Protein AF-A0A9C7GCF7-F1 (afdb_monomer_lite)

Foldseek 3Di:
DDWDWDDKDWDDDPPPPDAATWIWTKIWDDDDPVDPQDDPQGKIKIFTKGDHPPDIAGPDMWIARPPPRDTDPDDDDPVVRVVVRVVVVVVVVVD

Organism: NCBI:txid2880968

Structure (mmCIF, N/CA/C/O backbone):
data_AF-A0A9C7GCF7-F1
#
_entry.id   AF-A0A9C7GCF7-F1
#
loop_
_atom_site.group_PDB
_atom_site.id
_atom_site.type_symbol
_atom_site.label_atom_id
_atom_site.label_alt_id
_atom_site.label_comp_id
_atom_site.label_asym_id
_atom_site.label_entity_id
_atom_site.label_seq_id
_atom_site.pdbx_PDB_ins_code
_atom_site.Cartn_x
_atom_site.Cartn_y
_atom_site.Cartn_z
_atom_site.occupancy
_atom_site.B_iso_or_equiv
_atom_site.auth_seq_id
_atom_site.auth_comp_id
_atom_site.auth_asym_id
_atom_site.auth_atom_id
_atom_site.pdbx_PDB_model_num
ATOM 1 N N . MET A 1 1 ? 0.097 5.262 11.999 1.00 88.69 1 MET A N 1
ATOM 2 C CA . MET A 1 1 ? -0.401 4.064 11.283 1.00 88.69 1 MET A CA 1
ATOM 3 C C . MET A 1 1 ? 0.657 2.955 11.196 1.00 88.69 1 MET A C 1
ATOM 5 O O . MET A 1 1 ? 1.832 3.256 11.012 1.00 88.69 1 MET A O 1
ATOM 9 N N . ASN A 1 2 ? 0.248 1.682 11.276 1.00 92.62 2 ASN A N 1
ATOM 10 C CA . ASN A 1 2 ? 1.056 0.499 10.941 1.00 92.62 2 ASN A CA 1
ATOM 11 C C . ASN A 1 2 ? 0.418 -0.299 9.789 1.00 92.62 2 ASN A C 1
ATOM 13 O O . ASN A 1 2 ? -0.804 -0.443 9.724 1.00 92.62 2 ASN A O 1
ATOM 17 N N . LEU A 1 3 ? 1.255 -0.863 8.911 1.00 95.56 3 LEU A N 1
ATOM 18 C CA . LEU A 1 3 ? 0.842 -1.655 7.747 1.00 95.56 3 LEU A CA 1
ATOM 19 C C . LEU A 1 3 ? 1.296 -3.108 7.899 1.00 95.56 3 LEU A C 1
ATOM 21 O O . LEU A 1 3 ? 2.482 -3.380 8.086 1.00 95.56 3 LEU A O 1
ATOM 25 N N . THR 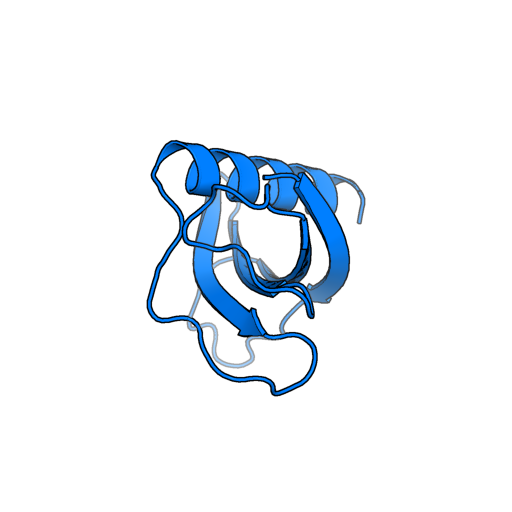A 1 4 ? 0.364 -4.050 7.770 1.00 96.50 4 THR A N 1
ATOM 26 C CA . THR A 1 4 ? 0.669 -5.489 7.732 1.00 96.50 4 THR A CA 1
ATOM 27 C C . THR A 1 4 ? 0.284 -6.058 6.378 1.00 96.50 4 THR A C 1
ATOM 29 O O . THR A 1 4 ? -0.870 -5.924 5.968 1.00 96.50 4 THR A O 1
ATOM 32 N N . LEU A 1 5 ? 1.224 -6.706 5.685 1.00 97.31 5 LEU A N 1
ATOM 33 C CA . LEU A 1 5 ? 0.945 -7.332 4.395 1.00 97.31 5 LEU A CA 1
ATOM 34 C C . LEU A 1 5 ? -0.149 -8.399 4.537 1.00 97.31 5 LEU A C 1
ATOM 36 O O . LEU A 1 5 ? -0.053 -9.296 5.375 1.00 97.31 5 LEU A O 1
ATOM 40 N N . HIS A 1 6 ? -1.170 -8.307 3.689 1.00 96.62 6 HIS A N 1
ATOM 41 C CA . HIS A 1 6 ? -2.221 -9.309 3.556 1.00 96.62 6 HIS A CA 1
ATOM 42 C C . HIS A 1 6 ? -1.972 -10.215 2.344 1.00 96.62 6 HIS A C 1
ATOM 44 O O . HIS A 1 6 ? -1.945 -11.438 2.482 1.00 96.62 6 HIS A O 1
ATOM 50 N N . SER A 1 7 ? -1.766 -9.628 1.161 1.00 97.25 7 SER A N 1
ATOM 51 C CA . SER A 1 7 ? -1.513 -10.379 -0.074 1.00 97.25 7 SER A CA 1
ATOM 52 C C . SER A 1 7 ? -0.862 -9.517 -1.154 1.00 97.25 7 SER A C 1
ATOM 5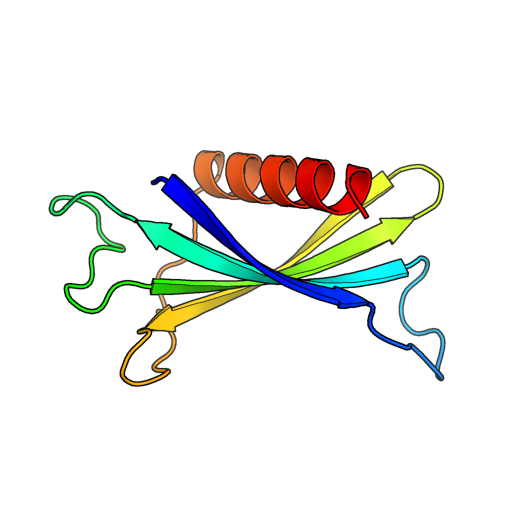4 O O . SER A 1 7 ? -1.031 -8.299 -1.164 1.00 97.25 7 SER A O 1
ATOM 56 N N . ILE A 1 8 ? -0.164 -10.168 -2.087 1.00 98.19 8 ILE A N 1
ATOM 57 C CA . ILE A 1 8 ? 0.379 -9.556 -3.305 1.00 98.19 8 ILE A CA 1
ATOM 58 C C . ILE A 1 8 ? -0.008 -10.426 -4.497 1.00 98.19 8 ILE A C 1
ATOM 60 O O . ILE A 1 8 ? 0.159 -11.645 -4.449 1.00 98.19 8 ILE A O 1
ATOM 64 N N . GLU A 1 9 ? -0.490 -9.800 -5.563 1.00 97.31 9 GLU A N 1
ATOM 65 C CA . GLU A 1 9 ? -0.798 -10.451 -6.834 1.00 97.31 9 GLU A CA 1
ATOM 66 C C . GLU A 1 9 ? -0.194 -9.652 -7.993 1.00 97.31 9 GLU A C 1
ATOM 68 O O . GLU A 1 9 ? -0.419 -8.449 -8.104 1.00 97.31 9 GLU A O 1
ATOM 73 N N . GLN A 1 10 ? 0.572 -10.306 -8.872 1.00 96.06 10 GLN A N 1
ATOM 74 C CA . GLN A 1 10 ? 1.040 -9.681 -10.111 1.00 96.06 10 GLN A CA 1
ATOM 75 C C . GLN A 1 10 ? -0.097 -9.669 -11.140 1.00 96.06 10 GLN A C 1
ATOM 77 O O . GLN A 1 10 ? -0.710 -10.700 -11.412 1.00 96.06 10 GLN A O 1
ATOM 82 N N . LEU A 1 11 ? -0.361 -8.510 -11.741 1.00 94.50 11 LEU A N 1
ATOM 83 C CA . LEU A 1 11 ? -1.436 -8.327 -12.711 1.00 94.50 11 LEU A CA 1
ATOM 84 C C . LEU A 1 11 ? -0.936 -8.474 -14.153 1.00 94.50 11 LEU A C 1
ATOM 86 O O . LEU A 1 11 ? -0.073 -7.717 -14.619 1.00 94.50 11 LEU A O 1
ATOM 90 N N . GLU A 1 12 ? -1.569 -9.379 -14.900 1.00 91.06 12 GLU A N 1
ATOM 91 C CA . GLU A 1 12 ? -1.396 -9.473 -16.350 1.00 91.06 12 GLU A CA 1
ATOM 92 C C . GLU A 1 12 ? -1.977 -8.236 -17.057 1.00 91.06 12 GLU A C 1
ATOM 94 O O . GLU A 1 12 ? -3.095 -7.804 -16.778 1.00 91.06 12 GLU A O 1
ATOM 99 N N . ASP A 1 13 ? -1.236 -7.679 -18.018 1.00 87.31 13 ASP A N 1
ATOM 100 C CA . ASP A 1 13 ? -1.734 -6.632 -18.921 1.00 87.31 13 ASP A CA 1
ATOM 101 C C . ASP A 1 13 ? -1.638 -7.098 -20.363 1.00 87.31 13 ASP A C 1
ATOM 103 O O . ASP A 1 13 ? -0.649 -6.830 -21.052 1.00 87.31 13 ASP A O 1
ATOM 107 N N . PRO A 1 14 ? -2.670 -7.811 -20.838 1.00 88.50 14 PRO A N 1
ATOM 108 C CA . PRO A 1 14 ? -2.694 -8.313 -22.203 1.00 88.50 14 PRO A CA 1
ATOM 109 C C . PRO A 1 14 ? -2.733 -7.189 -23.251 1.00 88.50 14 PRO A C 1
ATOM 111 O O . PRO A 1 14 ? -2.502 -7.456 -24.430 1.00 88.50 14 PRO A O 1
ATOM 114 N N . PHE A 1 15 ? -3.038 -5.950 -22.852 1.00 88.25 15 PHE A N 1
ATOM 115 C CA . PHE A 1 15 ? -3.188 -4.811 -23.758 1.00 88.25 15 PHE A CA 1
ATOM 116 C C . PHE A 1 15 ? -1.970 -3.879 -23.769 1.00 88.25 15 PHE A C 1
ATOM 118 O O . PHE A 1 15 ? -1.846 -3.075 -24.693 1.00 88.25 15 PHE A O 1
ATOM 125 N N . GLY A 1 16 ? -1.076 -3.982 -22.782 1.00 83.38 16 GLY A N 1
ATOM 126 C CA . GLY A 1 16 ? 0.106 -3.131 -22.641 1.00 83.38 16 GLY A CA 1
ATOM 127 C C . GLY A 1 16 ? -0.237 -1.662 -22.382 1.00 83.38 16 GLY A C 1
ATOM 128 O O . GLY A 1 16 ? 0.401 -0.776 -22.949 1.00 83.38 16 GLY A O 1
ATOM 129 N N . ILE A 1 17 ? -1.271 -1.394 -21.578 1.00 84.44 17 ILE A N 1
ATOM 130 C CA . ILE A 1 17 ? -1.723 -0.032 -21.247 1.00 84.44 17 ILE A CA 1
ATOM 131 C C . ILE A 1 17 ? -0.689 0.691 -20.378 1.00 84.44 17 ILE A C 1
ATOM 133 O O . ILE A 1 17 ? -0.459 1.888 -20.563 1.00 84.44 17 ILE A O 1
ATOM 137 N N . LEU A 1 18 ? -0.073 -0.023 -19.434 1.00 80.56 18 LEU A N 1
ATOM 138 C CA . LEU A 1 18 ? 0.970 0.512 -18.558 1.00 80.56 18 LEU A CA 1
ATOM 139 C C . LEU A 1 18 ? 2.301 -0.191 -18.831 1.00 80.56 18 LEU A C 1
ATOM 141 O O . LEU A 1 18 ? 2.350 -1.409 -19.004 1.00 80.56 18 LEU A O 1
ATOM 145 N N . ALA A 1 19 ? 3.384 0.588 -18.858 1.00 87.06 19 ALA A N 1
ATOM 146 C CA . ALA A 1 19 ? 4.732 0.040 -18.902 1.00 87.06 19 ALA A CA 1
ATOM 147 C C . ALA A 1 19 ? 5.083 -0.616 -17.558 1.00 87.06 19 ALA A C 1
ATOM 149 O O . ALA A 1 19 ? 4.631 -0.164 -16.506 1.00 87.06 19 ALA A O 1
ATOM 150 N N . GLY A 1 20 ? 5.916 -1.655 -17.617 1.00 92.12 20 GLY A N 1
ATOM 151 C CA . GLY A 1 20 ? 6.404 -2.353 -16.433 1.00 92.12 20 GLY A CA 1
ATOM 152 C C . GLY A 1 20 ? 5.452 -3.408 -15.865 1.00 92.12 20 GLY A C 1
ATOM 153 O O . GLY A 1 20 ? 4.395 -3.715 -16.431 1.00 92.12 20 GLY A O 1
ATOM 154 N N . ASP A 1 21 ? 5.875 -3.967 -14.736 1.00 94.62 21 ASP A N 1
ATOM 155 C CA . ASP A 1 21 ? 5.116 -4.935 -13.956 1.00 94.62 21 ASP A CA 1
ATOM 156 C C . ASP A 1 21 ? 4.138 -4.220 -13.029 1.00 94.62 21 ASP A C 1
ATOM 158 O O . ASP A 1 21 ? 4.428 -3.158 -12.471 1.00 94.62 21 ASP A O 1
ATOM 162 N N . ARG A 1 22 ? 2.959 -4.814 -12.860 1.00 95.38 22 ARG A N 1
ATOM 163 C CA . ARG A 1 22 ? 1.905 -4.298 -11.987 1.00 95.38 22 ARG A CA 1
ATOM 164 C C . ARG A 1 22 ? 1.625 -5.299 -10.895 1.00 95.38 22 ARG A C 1
ATOM 166 O O . ARG A 1 22 ? 1.506 -6.489 -11.172 1.00 95.38 22 ARG A O 1
ATOM 173 N N . TYR A 1 23 ? 1.422 -4.781 -9.699 1.00 97.25 23 TYR A N 1
ATOM 174 C CA . TYR A 1 23 ? 1.068 -5.565 -8.538 1.00 97.25 23 TYR A CA 1
ATOM 175 C C . TYR A 1 23 ? -0.151 -4.952 -7.867 1.00 97.25 23 TYR A C 1
ATOM 177 O O . TYR A 1 23 ? -0.228 -3.737 -7.681 1.00 97.25 23 TYR A O 1
ATOM 185 N N . GLU A 1 24 ? -1.102 -5.801 -7.513 1.00 97.94 24 GLU A N 1
ATOM 186 C CA . GLU A 1 24 ? -2.158 -5.478 -6.574 1.00 97.94 24 GLU A CA 1
ATOM 187 C C . GLU A 1 24 ? -1.726 -5.968 -5.193 1.00 97.94 24 GLU A C 1
ATOM 189 O O . GLU A 1 24 ? -1.524 -7.165 -4.977 1.00 97.94 24 GLU A O 1
ATOM 194 N N . ILE A 1 25 ? -1.533 -5.030 -4.270 1.00 98.31 25 ILE A N 1
ATOM 195 C CA . ILE A 1 25 ? -1.052 -5.304 -2.918 1.00 98.31 25 ILE A CA 1
ATOM 196 C C . ILE A 1 25 ? -2.144 -4.926 -1.928 1.00 98.31 25 ILE A C 1
ATOM 198 O O . ILE A 1 25 ? -2.695 -3.828 -1.990 1.00 98.31 25 ILE A O 1
ATOM 202 N N . PHE A 1 26 ? -2.437 -5.825 -0.997 1.00 97.75 26 PHE A N 1
ATOM 203 C CA . PHE A 1 26 ? -3.362 -5.573 0.097 1.00 97.75 26 PHE A CA 1
ATOM 204 C C . PHE A 1 26 ? -2.605 -5.479 1.416 1.00 97.75 26 PHE A C 1
ATOM 206 O O . PHE A 1 26 ? -1.819 -6.368 1.753 1.00 97.75 26 PHE A O 1
ATOM 213 N N . PHE A 1 27 ? -2.905 -4.443 2.192 1.00 97.69 27 PHE A N 1
ATOM 214 C CA . PHE A 1 27 ? -2.424 -4.268 3.557 1.00 97.69 27 PHE A CA 1
ATOM 215 C C . PHE A 1 27 ? -3.591 -4.180 4.530 1.00 97.69 27 PHE A C 1
ATOM 217 O O . PHE A 1 27 ? -4.614 -3.559 4.249 1.00 97.69 27 PHE A O 1
ATOM 224 N N . HIS A 1 28 ? -3.420 -4.764 5.709 1.00 96.19 28 HIS A N 1
ATOM 225 C CA . HIS A 1 28 ? -4.211 -4.412 6.876 1.00 96.19 28 HIS A CA 1
ATOM 226 C C . HIS A 1 28 ? -3.628 -3.162 7.527 1.00 96.19 28 HIS A C 1
ATOM 228 O O . HIS A 1 28 ? -2.421 -3.105 7.772 1.00 96.19 28 HIS A O 1
ATOM 234 N N . LEU A 1 29 ? -4.500 -2.203 7.824 1.00 94.56 29 LEU A N 1
ATOM 235 C CA . LEU A 1 29 ? -4.152 -0.960 8.501 1.00 94.56 29 LEU A CA 1
ATOM 236 C C . LEU A 1 29 ? -4.516 -1.071 9.977 1.00 94.56 29 LEU A C 1
ATOM 238 O O . LEU A 1 29 ? -5.634 -1.464 10.325 1.00 94.56 29 LEU A O 1
ATOM 242 N N . GLU A 1 30 ? -3.554 -0.722 10.819 1.00 91.56 30 GLU A N 1
ATOM 243 C CA . GLU A 1 30 ? -3.747 -0.484 12.242 1.00 91.56 30 GLU A CA 1
ATOM 244 C C . GLU A 1 30 ? -3.484 1.002 12.499 1.00 91.56 30 GLU A C 1
ATOM 246 O O . GLU A 1 30 ? -2.398 1.526 12.228 1.00 91.56 30 GLU A O 1
ATOM 251 N N . VAL A 1 31 ? -4.527 1.687 12.947 1.00 91.88 31 VAL A N 1
ATOM 252 C CA . VAL A 1 31 ? -4.597 3.138 13.134 1.00 91.88 31 VAL A CA 1
ATOM 253 C C . VAL A 1 31 ? -4.971 3.415 14.582 1.00 91.88 31 VAL A C 1
ATOM 255 O O . VAL A 1 31 ? -5.715 2.641 15.186 1.00 91.88 31 VAL A O 1
ATOM 258 N N . ASP A 1 32 ? -4.405 4.477 15.144 1.00 92.44 32 ASP A N 1
ATOM 259 C CA . ASP A 1 32 ? -4.637 4.857 16.536 1.00 92.44 32 ASP A CA 1
ATOM 260 C C . ASP A 1 32 ? -6.078 5.363 16.717 1.00 92.44 32 ASP A C 1
ATOM 262 O O . ASP A 1 32 ? -6.632 5.967 15.808 1.00 92.44 32 ASP A O 1
ATOM 266 N N . GLU A 1 33 ? -6.694 5.157 17.889 1.00 92.62 33 GLU A N 1
ATOM 267 C CA . GLU A 1 33 ? -8.108 5.525 18.135 1.00 92.62 33 GLU A CA 1
ATOM 268 C C . GLU A 1 33 ? -8.415 7.024 17.959 1.00 92.62 33 GLU A C 1
ATOM 270 O O . GLU A 1 33 ? -9.568 7.413 17.781 1.00 92.62 33 GLU A O 1
ATOM 275 N N . GLU A 1 34 ? -7.388 7.869 18.050 1.00 92.88 34 GLU A N 1
ATOM 276 C CA . GLU A 1 34 ? -7.492 9.323 17.896 1.00 92.88 34 GLU A CA 1
ATOM 277 C C . GLU A 1 34 ? -7.380 9.781 16.428 1.00 92.88 34 GLU A C 1
ATOM 279 O O . GLU A 1 34 ? -7.559 10.968 16.151 1.00 92.88 34 GLU A O 1
ATOM 284 N N . ASP A 1 35 ? -7.085 8.861 15.506 1.00 91.25 35 ASP A N 1
ATOM 285 C CA . ASP A 1 35 ? -6.888 9.126 14.082 1.00 91.25 35 ASP A CA 1
ATOM 286 C C . ASP A 1 35 ? -8.221 9.198 13.317 1.00 91.25 35 ASP A C 1
ATOM 288 O O . ASP A 1 35 ? -9.194 8.513 13.642 1.00 91.25 35 ASP A O 1
ATOM 292 N N . GLU A 1 36 ? -8.277 10.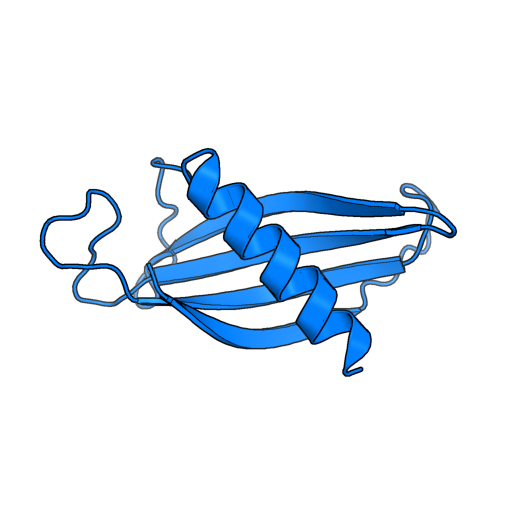010 12.262 1.00 88.19 36 GLU A N 1
ATOM 293 C CA . GLU A 1 36 ? -9.470 10.149 11.422 1.00 88.19 36 GLU A CA 1
ATOM 294 C C . GLU A 1 36 ? -9.779 8.901 10.585 1.00 88.19 36 GLU A C 1
ATOM 296 O O . GLU A 1 36 ? -10.938 8.663 10.234 1.00 88.19 36 GLU A O 1
ATOM 301 N N . LEU A 1 37 ? -8.771 8.070 10.316 1.00 91.25 37 LEU A N 1
ATOM 302 C CA . LEU A 1 37 ? -8.937 6.775 9.667 1.00 91.25 37 LEU A CA 1
ATOM 303 C C . LEU A 1 37 ? -9.349 5.670 10.651 1.00 91.25 37 LEU A C 1
ATOM 305 O O . LEU A 1 37 ? -9.592 4.539 10.223 1.00 91.25 37 LEU A O 1
ATOM 309 N N . TYR A 1 38 ? -9.478 5.938 11.953 1.00 92.12 38 TYR A N 1
ATOM 310 C CA . TYR A 1 38 ? -9.815 4.897 12.921 1.00 92.12 38 TYR A CA 1
ATOM 311 C C . TYR A 1 38 ? -11.205 4.283 12.701 1.00 92.12 38 TYR A C 1
ATOM 313 O O . TYR A 1 38 ? -12.230 4.962 12.737 1.00 92.12 38 TYR A O 1
ATOM 321 N N . HIS A 1 39 ? -11.237 2.957 12.544 1.00 90.44 39 HIS A N 1
ATOM 322 C CA . HIS A 1 39 ? -12.459 2.157 12.476 1.00 90.44 39 HIS A CA 1
ATOM 323 C C . HIS A 1 39 ? -12.288 0.896 13.330 1.00 90.44 39 HIS A C 1
ATOM 325 O O . HIS A 1 39 ? -11.300 0.179 13.181 1.00 90.44 39 HIS A O 1
ATOM 331 N N . GLU A 1 40 ? -13.269 0.585 14.186 1.00 87.31 40 GLU A N 1
ATOM 332 C CA . GLU A 1 40 ? -13.206 -0.545 15.136 1.00 87.31 40 GLU A CA 1
ATOM 333 C C . GLU A 1 40 ? -13.027 -1.907 14.433 1.00 87.31 40 GLU A C 1
ATOM 335 O O . GLU A 1 40 ? -12.300 -2.773 14.918 1.00 87.31 40 GLU A O 1
ATOM 340 N N . GLY A 1 41 ? -13.631 -2.082 13.250 1.00 87.06 41 GLY A N 1
ATOM 341 C CA . GLY A 1 41 ? -13.462 -3.278 12.408 1.00 87.06 41 GLY A CA 1
ATOM 342 C C . GLY A 1 41 ? -12.115 -3.348 11.673 1.00 87.06 41 GLY A C 1
ATOM 343 O O 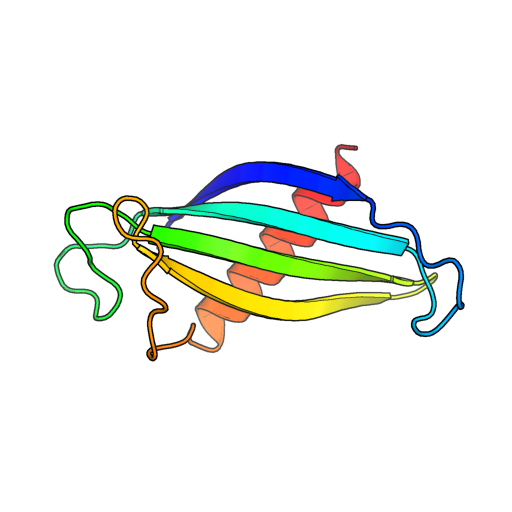. GLY A 1 41 ? -11.787 -4.350 11.037 1.00 87.06 41 GLY A O 1
ATOM 344 N N . GLY A 1 42 ? -11.305 -2.292 11.764 1.00 90.12 42 GLY A N 1
ATOM 345 C CA . GLY A 1 42 ? -10.060 -2.123 11.031 1.00 90.12 42 GLY A CA 1
ATOM 346 C C . GLY A 1 42 ? -10.262 -1.835 9.543 1.00 90.12 42 GLY A C 1
ATOM 347 O O . GLY A 1 42 ? -11.347 -1.976 8.971 1.00 90.12 42 GLY A O 1
ATOM 348 N N . LEU A 1 43 ? -9.160 -1.464 8.897 1.00 94.75 43 LEU A N 1
ATOM 349 C CA . LEU A 1 43 ? -9.145 -1.058 7.496 1.00 94.75 43 LEU A CA 1
ATOM 350 C C . LEU A 1 43 ? -8.281 -1.984 6.633 1.00 94.75 43 LEU A C 1
ATOM 352 O O . LEU A 1 43 ? -7.323 -2.617 7.097 1.00 94.75 43 LEU A O 1
ATOM 356 N N . LEU A 1 44 ? -8.638 -2.066 5.358 1.00 95.88 44 LEU A N 1
ATOM 357 C CA . LEU A 1 44 ? -7.843 -2.651 4.289 1.00 95.88 44 LEU A CA 1
ATOM 358 C C . LEU A 1 44 ? -7.442 -1.550 3.312 1.00 95.88 44 LEU A C 1
ATOM 360 O O . LEU A 1 44 ? -8.264 -0.730 2.911 1.00 95.88 44 LEU A O 1
ATOM 364 N N . LEU A 1 45 ? -6.181 -1.577 2.903 1.00 97.31 45 LEU A N 1
ATOM 365 C CA . LEU A 1 45 ? -5.638 -0.739 1.846 1.00 97.31 45 LEU A CA 1
ATOM 366 C C . LEU A 1 45 ? -5.307 -1.629 0.657 1.00 97.31 45 LEU A C 1
ATOM 368 O O . LEU A 1 45 ? -4.511 -2.558 0.778 1.00 97.31 45 LEU A O 1
ATOM 372 N N . LYS A 1 46 ? -5.901 -1.321 -0.490 1.00 97.44 46 LYS A N 1
ATOM 373 C CA . LYS A 1 46 ? -5.552 -1.906 -1.784 1.00 97.44 46 LYS A CA 1
ATOM 374 C C . LYS A 1 46 ? -4.684 -0.916 -2.539 1.00 97.44 46 LYS A C 1
ATOM 376 O O . LYS A 1 46 ? -5.119 0.204 -2.785 1.00 97.44 46 LYS A O 1
ATOM 381 N N . VAL A 1 47 ? -3.500 -1.345 -2.949 1.00 98.38 47 VAL A N 1
ATOM 382 C CA . VAL A 1 47 ? -2.523 -0.537 -3.679 1.00 98.38 47 VAL A CA 1
ATOM 383 C C . VAL A 1 47 ? -2.284 -1.158 -5.047 1.00 98.38 47 VAL A C 1
ATOM 385 O O . VAL A 1 47 ? -1.939 -2.332 -5.151 1.00 98.38 47 VAL A O 1
ATOM 388 N N . LEU A 1 48 ? -2.441 -0.360 -6.101 1.00 97.50 48 LEU A N 1
ATOM 389 C CA . LEU A 1 48 ? -1.924 -0.675 -7.426 1.00 97.50 48 LEU A CA 1
ATOM 390 C C . LEU A 1 48 ? -0.507 -0.113 -7.527 1.00 97.50 48 LEU A C 1
ATOM 392 O O . LEU A 1 48 ? -0.314 1.099 -7.666 1.00 97.50 48 LEU A O 1
ATOM 396 N N . TYR A 1 49 ? 0.478 -0.997 -7.462 1.00 97.75 49 TYR A N 1
ATOM 397 C CA . TYR A 1 49 ? 1.891 -0.656 -7.519 1.00 97.75 49 TYR A CA 1
ATOM 398 C C . TYR A 1 49 ? 2.474 -1.004 -8.887 1.00 97.75 49 TYR A C 1
ATOM 400 O O . TYR A 1 49 ? 2.162 -2.051 -9.455 1.00 97.75 49 TYR A O 1
ATOM 408 N N . VAL A 1 50 ? 3.302 -0.118 -9.437 1.00 96.25 50 VAL A N 1
ATOM 409 C CA . VAL A 1 50 ? 3.899 -0.284 -10.768 1.00 96.25 50 VAL A CA 1
ATOM 410 C C . VAL A 1 50 ? 5.410 -0.199 -10.663 1.00 96.25 50 VAL A C 1
ATOM 412 O O . VAL A 1 50 ? 5.929 0.759 -10.085 1.00 96.25 50 VAL A O 1
ATOM 415 N N . VAL A 1 51 ? 6.097 -1.172 -11.258 1.00 95.81 51 VAL A N 1
ATOM 416 C CA . VAL A 1 51 ? 7.558 -1.270 -11.310 1.00 95.81 51 VAL A CA 1
ATOM 417 C C . VAL A 1 51 ? 8.016 -1.224 -12.762 1.00 95.81 51 VAL A C 1
ATOM 419 O O . VAL A 1 51 ? 7.684 -2.086 -13.570 1.00 95.81 51 VAL A O 1
ATOM 422 N N . GLU A 1 52 ? 8.796 -0.205 -13.088 1.00 94.00 52 GLU A N 1
ATOM 423 C CA . GLU A 1 52 ? 9.442 0.010 -14.381 1.00 94.00 52 GLU A CA 1
ATOM 424 C C . GLU A 1 52 ? 10.967 -0.117 -14.217 1.00 94.00 52 GLU A C 1
ATOM 426 O O . GLU A 1 52 ? 11.479 -0.145 -13.101 1.00 94.00 52 GLU A O 1
ATOM 431 N N . GLU A 1 53 ? 11.725 -0.155 -15.319 1.00 89.38 53 GLU A N 1
ATOM 432 C CA . GLU A 1 53 ? 13.180 -0.416 -15.287 1.00 89.38 53 GLU A CA 1
ATOM 433 C C . GLU A 1 53 ? 13.984 0.484 -14.332 1.00 89.38 53 GLU A C 1
ATOM 435 O O . GLU A 1 53 ? 15.005 0.054 -13.805 1.00 89.38 53 GLU A O 1
ATOM 440 N N . ASN A 1 54 ? 13.563 1.737 -14.138 1.00 89.88 54 ASN A N 1
ATOM 441 C CA . ASN A 1 54 ? 14.321 2.732 -13.371 1.00 89.88 54 ASN A CA 1
ATOM 442 C C . ASN A 1 54 ? 13.515 3.376 -12.238 1.00 89.88 54 ASN A C 1
ATOM 444 O O . ASN A 1 54 ? 14.011 4.297 -11.588 1.00 89.88 54 ASN A O 1
ATOM 448 N N . ALA A 1 55 ? 12.258 2.975 -12.052 1.00 93.75 55 ALA A N 1
ATOM 449 C CA . ALA A 1 55 ? 11.364 3.626 -11.109 1.00 93.75 55 ALA A CA 1
ATOM 450 C C . ALA A 1 55 ? 10.225 2.704 -10.691 1.00 93.75 55 ALA A C 1
ATOM 452 O O . ALA A 1 55 ? 9.762 1.864 -11.457 1.00 93.75 55 ALA A O 1
ATOM 453 N N . SER A 1 56 ? 9.713 2.947 -9.495 1.00 95.06 56 SER A N 1
ATOM 454 C CA . SER A 1 56 ? 8.507 2.323 -8.982 1.00 95.06 56 SER A CA 1
ATOM 455 C C . SER A 1 56 ? 7.594 3.379 -8.365 1.00 95.06 56 SER A C 1
ATOM 457 O O . SER A 1 56 ? 8.048 4.437 -7.909 1.00 95.06 56 SER A O 1
ATOM 459 N N . ARG A 1 57 ? 6.283 3.138 -8.394 1.00 96.06 57 ARG A N 1
ATOM 460 C CA . ARG A 1 57 ? 5.293 4.082 -7.859 1.00 96.06 57 ARG A CA 1
ATOM 461 C C . ARG A 1 57 ? 4.015 3.389 -7.416 1.00 96.06 57 ARG A C 1
ATOM 463 O O . ARG A 1 57 ? 3.615 2.374 -7.984 1.00 96.06 57 ARG A O 1
ATOM 470 N N . VAL A 1 58 ? 3.312 4.041 -6.498 1.00 97.12 58 VAL A N 1
ATOM 471 C CA . VAL A 1 58 ? 1.886 3.806 -6.265 1.00 97.12 58 VAL A CA 1
ATOM 472 C C . VAL A 1 58 ? 1.110 4.514 -7.378 1.00 97.12 58 VAL A C 1
ATOM 474 O O . VAL A 1 58 ? 1.174 5.733 -7.501 1.00 97.12 58 VAL A O 1
ATOM 477 N N . ALA A 1 59 ? 0.429 3.762 -8.244 1.00 95.44 59 ALA A N 1
ATOM 478 C CA . ALA A 1 59 ? -0.391 4.333 -9.316 1.00 95.44 59 ALA A CA 1
ATOM 479 C C . ALA A 1 59 ? -1.800 4.701 -8.836 1.00 95.44 59 ALA A C 1
ATOM 481 O O . ALA A 1 59 ? -2.397 5.648 -9.344 1.00 95.44 59 ALA A O 1
ATOM 482 N N . GLN A 1 60 ? -2.333 3.937 -7.883 1.00 95.69 60 GLN A N 1
ATOM 483 C CA . GLN A 1 60 ? -3.613 4.185 -7.229 1.00 95.69 60 GLN A CA 1
ATOM 484 C C . GLN A 1 60 ? -3.650 3.435 -5.898 1.00 95.69 60 GLN A C 1
ATOM 486 O O . GLN A 1 60 ? -3.053 2.365 -5.781 1.00 95.69 60 GLN A O 1
ATOM 491 N N . TYR A 1 61 ? -4.407 3.946 -4.933 1.00 97.50 61 TYR A N 1
ATOM 492 C CA . TYR A 1 61 ? -4.811 3.182 -3.762 1.00 97.50 61 TYR A CA 1
ATOM 493 C C . TYR A 1 61 ? -6.288 3.404 -3.428 1.00 97.50 61 TYR A C 1
ATOM 495 O O . TYR A 1 61 ? -6.895 4.368 -3.893 1.00 97.50 61 TYR A O 1
ATOM 503 N N . HIS A 1 62 ? -6.854 2.492 -2.637 1.00 96.69 62 HIS A N 1
ATOM 504 C CA . HIS A 1 62 ? -8.198 2.585 -2.062 1.00 96.69 62 HIS A CA 1
ATOM 505 C C . HIS A 1 62 ? -8.198 2.037 -0.639 1.00 96.69 62 HIS A C 1
ATOM 507 O O . HIS A 1 62 ? -7.605 0.984 -0.396 1.00 96.69 62 HIS A O 1
ATOM 513 N N . ILE A 1 63 ? -8.910 2.709 0.264 1.00 95.75 63 ILE A N 1
ATOM 514 C CA . ILE A 1 63 ? -9.115 2.275 1.649 1.00 95.75 63 ILE A CA 1
ATOM 515 C C . ILE A 1 63 ? -10.565 1.814 1.814 1.00 95.75 63 ILE A C 1
ATOM 517 O O . ILE A 1 63 ? -11.492 2.463 1.319 1.00 95.75 63 ILE A O 1
ATOM 521 N N . PHE A 1 64 ? -10.769 0.689 2.493 1.00 94.62 64 PHE A N 1
ATOM 522 C CA . PHE A 1 64 ? -12.097 0.148 2.769 1.00 94.62 64 PHE A CA 1
ATOM 523 C C . PHE A 1 64 ? -12.172 -0.534 4.136 1.00 94.62 64 PHE A C 1
ATOM 525 O O . PHE A 1 64 ? -11.196 -1.102 4.630 1.00 94.62 64 PHE A O 1
ATOM 532 N N . GLU A 1 65 ? -13.354 -0.484 4.746 1.00 93.50 65 GLU A N 1
ATOM 533 C CA . GLU A 1 65 ? -13.658 -1.199 5.988 1.00 93.50 65 GLU A CA 1
ATOM 534 C C . GLU A 1 65 ? -13.567 -2.715 5.767 1.00 93.50 65 GLU A C 1
ATOM 536 O O . GLU A 1 65 ? -14.151 -3.245 4.816 1.00 93.50 65 GLU A O 1
ATOM 541 N N . LYS A 1 66 ? -12.893 -3.438 6.672 1.00 88.00 66 LYS A N 1
ATOM 542 C CA . LYS A 1 66 ? -12.717 -4.899 6.548 1.00 88.00 66 LYS A CA 1
ATOM 543 C C . LYS A 1 66 ? -14.033 -5.672 6.523 1.00 88.00 66 LYS A C 1
ATOM 545 O O . LYS A 1 66 ? -14.150 -6.658 5.798 1.00 88.00 66 LYS A O 1
ATOM 550 N N . ASP A 1 67 ? -15.003 -5.239 7.321 1.00 86.94 67 ASP A N 1
ATOM 551 C CA . ASP A 1 67 ? -16.219 -6.015 7.572 1.00 86.94 67 ASP A CA 1
ATOM 552 C C . ASP A 1 67 ? -17.329 -5.748 6.550 1.00 86.94 67 ASP A C 1
ATOM 554 O O . ASP A 1 67 ? -18.153 -6.620 6.267 1.00 86.94 67 ASP A O 1
ATOM 558 N N . THR A 1 68 ? -17.371 -4.540 5.991 1.00 88.31 68 THR A N 1
ATOM 559 C CA . THR A 1 68 ? -18.474 -4.070 5.138 1.00 88.31 68 THR A CA 1
ATOM 560 C C . THR A 1 68 ? -18.046 -3.839 3.688 1.00 88.31 68 THR A C 1
ATOM 562 O O . THR A 1 68 ? -18.913 -3.750 2.818 1.00 88.31 68 THR A O 1
ATOM 565 N N . ASN A 1 69 ? -16.736 -3.753 3.413 1.00 84.81 69 ASN A N 1
ATOM 566 C CA . ASN A 1 69 ? -16.164 -3.276 2.149 1.00 84.81 69 ASN A CA 1
ATOM 567 C C . ASN A 1 69 ? -16.661 -1.880 1.729 1.00 84.81 69 ASN A C 1
ATOM 569 O O . ASN A 1 69 ? -16.652 -1.548 0.540 1.00 84.81 69 ASN A O 1
ATOM 573 N N . ASN A 1 70 ? -17.104 -1.053 2.679 1.00 90.25 70 ASN A N 1
ATOM 574 C CA . ASN A 1 70 ? -17.407 0.343 2.388 1.00 90.25 70 ASN A CA 1
ATOM 575 C C . ASN A 1 70 ? -16.109 1.102 2.110 1.00 90.25 70 ASN A C 1
ATOM 577 O O . ASN A 1 70 ? -15.133 0.949 2.843 1.00 90.25 70 ASN A O 1
ATOM 581 N N . PHE A 1 71 ? -16.113 1.934 1.069 1.00 91.00 71 PHE A N 1
ATOM 582 C CA . PHE A 1 71 ? -14.998 2.827 0.772 1.00 91.00 71 PHE A CA 1
ATOM 583 C C . PHE A 1 71 ? -14.911 3.940 1.813 1.00 91.00 71 PHE A C 1
ATOM 585 O O . PHE A 1 71 ? -15.926 4.543 2.166 1.00 91.00 71 PHE A O 1
ATOM 592 N N . ILE A 1 72 ? -13.689 4.229 2.246 1.00 90.44 72 ILE A N 1
ATOM 593 C CA . ILE A 1 72 ? -13.388 5.391 3.076 1.00 90.44 72 ILE A CA 1
ATOM 594 C C . ILE A 1 72 ? -13.079 6.568 2.146 1.00 90.44 72 ILE A C 1
ATOM 596 O O . ILE A 1 72 ? -12.269 6.446 1.230 1.00 90.44 72 ILE A O 1
ATOM 600 N N . GLU A 1 73 ? -13.769 7.694 2.344 1.00 86.88 73 GLU A N 1
ATOM 601 C CA . GLU A 1 73 ? -13.572 8.907 1.530 1.00 86.88 73 GLU A CA 1
ATOM 602 C C . GLU A 1 73 ? -12.313 9.689 1.930 1.00 86.88 73 GLU A C 1
ATOM 604 O O . GLU A 1 73 ? -11.775 10.447 1.123 1.00 86.88 73 GLU A O 1
ATOM 609 N N . VAL A 1 74 ? -11.857 9.508 3.171 1.00 87.69 74 VAL A N 1
ATOM 610 C CA . VAL A 1 74 ? -10.609 10.078 3.685 1.00 87.69 74 VAL A CA 1
ATOM 611 C C . VAL A 1 74 ? -9.433 9.267 3.135 1.00 87.69 74 VAL A C 1
ATOM 613 O O . VAL A 1 74 ? -9.469 8.035 3.120 1.00 87.69 74 VAL A O 1
ATOM 616 N N . GLY A 1 75 ? -8.430 9.971 2.613 1.00 90.50 75 GLY A N 1
ATOM 617 C CA . GLY A 1 75 ? -7.225 9.383 2.033 1.00 90.50 75 GLY A CA 1
ATOM 618 C C . GLY A 1 75 ? -6.078 9.299 3.033 1.00 90.50 75 GLY A C 1
ATOM 619 O O . GLY A 1 75 ? -6.258 9.571 4.214 1.00 90.50 75 GLY A O 1
ATOM 620 N N . LEU A 1 76 ? -4.907 8.933 2.524 1.00 94.06 76 LEU A N 1
ATOM 621 C CA . LEU A 1 76 ? -3.653 9.004 3.269 1.00 94.06 76 LEU A CA 1
ATOM 622 C C . LEU A 1 76 ? -3.094 10.427 3.197 1.00 94.06 76 LEU A C 1
ATOM 624 O O . LEU A 1 76 ? -3.286 11.111 2.185 1.00 94.06 76 LEU A O 1
ATOM 628 N N . ASP A 1 77 ? -2.388 10.855 4.238 1.00 93.75 77 ASP A N 1
ATOM 629 C CA . ASP A 1 77 ? -1.584 12.077 4.165 1.00 93.75 77 ASP A CA 1
ATOM 630 C C . ASP A 1 77 ? -0.239 11.857 3.437 1.00 93.75 77 ASP A C 1
ATOM 632 O O . ASP A 1 77 ? 0.126 10.735 3.080 1.00 93.75 77 ASP A O 1
ATOM 636 N N . ASP A 1 78 ? 0.510 12.938 3.191 1.00 95.00 78 ASP A N 1
ATOM 637 C CA . ASP A 1 78 ? 1.778 12.882 2.450 1.00 95.00 78 ASP A CA 1
ATOM 638 C C . ASP A 1 78 ? 2.820 11.946 3.107 1.00 95.00 78 ASP A C 1
ATOM 640 O O . ASP A 1 78 ? 3.571 11.266 2.402 1.00 95.00 78 ASP A O 1
ATOM 644 N N . ASP A 1 79 ? 2.885 11.897 4.442 1.00 94.81 79 ASP A N 1
ATOM 645 C CA . ASP A 1 79 ? 3.847 11.063 5.175 1.00 94.81 79 ASP A CA 1
ATOM 646 C C . ASP A 1 79 ? 3.424 9.583 5.122 1.00 94.81 79 ASP A C 1
ATOM 648 O O . ASP A 1 79 ? 4.253 8.678 4.961 1.00 94.81 79 ASP A O 1
ATOM 652 N N . GLU A 1 80 ? 2.121 9.324 5.194 1.00 95.19 80 GLU A N 1
ATOM 653 C CA . GLU A 1 80 ? 1.535 7.995 5.054 1.00 95.19 80 GLU A CA 1
ATOM 654 C C . GLU A 1 80 ? 1.647 7.441 3.628 1.00 95.19 80 GLU A C 1
ATOM 656 O O . GLU A 1 80 ? 1.928 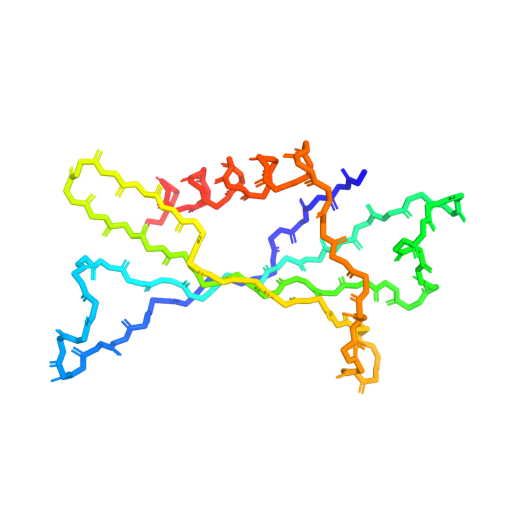6.251 3.449 1.00 95.19 80 GLU A O 1
ATOM 661 N N . GLU A 1 81 ? 1.493 8.278 2.599 1.00 96.31 81 GLU A N 1
ATOM 662 C CA . GLU A 1 81 ? 1.714 7.879 1.205 1.00 96.31 81 GLU A CA 1
ATOM 663 C C . GLU A 1 81 ? 3.171 7.451 0.966 1.00 96.31 81 GLU A C 1
ATOM 665 O O . GLU A 1 81 ? 3.426 6.458 0.268 1.00 96.31 81 GLU A O 1
ATOM 670 N N . VAL A 1 82 ? 4.134 8.144 1.588 1.00 97.12 82 VAL A N 1
ATOM 671 C CA . VAL A 1 82 ? 5.552 7.749 1.565 1.00 97.12 82 VAL A CA 1
ATOM 672 C C . VAL A 1 82 ? 5.743 6.393 2.244 1.00 97.12 82 VAL A C 1
ATOM 674 O O . VAL A 1 82 ? 6.349 5.501 1.643 1.00 97.12 82 VAL A O 1
ATOM 677 N N . LEU A 1 83 ? 5.171 6.195 3.436 1.00 96.50 83 LEU A N 1
ATOM 678 C CA . LEU A 1 83 ? 5.233 4.921 4.161 1.00 96.50 83 LEU A CA 1
ATOM 679 C C . LEU A 1 83 ? 4.667 3.757 3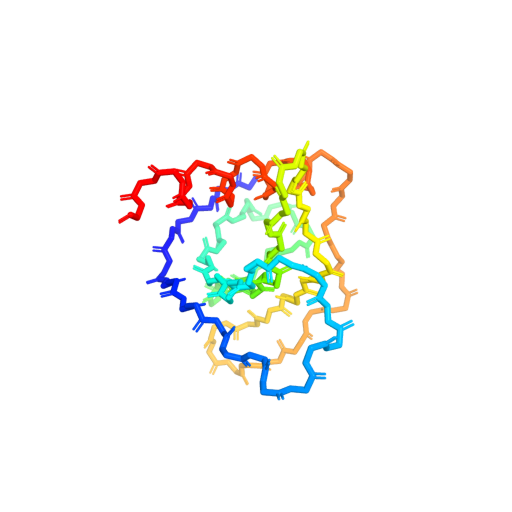.331 1.00 96.50 83 LEU A C 1
ATOM 681 O O . LEU A 1 83 ? 5.275 2.685 3.257 1.00 96.50 83 LEU A O 1
ATOM 685 N N . VAL A 1 84 ? 3.517 3.953 2.679 1.00 97.88 84 VAL A N 1
ATOM 686 C CA . VAL A 1 84 ? 2.904 2.937 1.811 1.00 97.88 84 VAL A CA 1
ATOM 687 C C . VAL A 1 84 ? 3.806 2.611 0.628 1.00 97.88 84 VAL A C 1
ATOM 689 O O . VAL A 1 84 ? 3.991 1.430 0.316 1.00 97.88 84 VAL A O 1
ATOM 692 N N . LYS A 1 85 ? 4.393 3.622 -0.026 1.00 97.81 85 LYS A N 1
ATOM 693 C CA . LYS A 1 85 ? 5.323 3.394 -1.140 1.00 97.81 85 LYS A CA 1
ATOM 694 C C . LYS A 1 85 ? 6.529 2.568 -0.691 1.00 97.81 85 LYS A C 1
ATOM 696 O O . LYS A 1 85 ? 6.881 1.617 -1.389 1.00 97.81 85 LYS A O 1
ATOM 701 N N . GLU A 1 86 ? 7.148 2.922 0.433 1.00 97.56 86 GLU A N 1
ATOM 702 C CA . GLU A 1 86 ? 8.313 2.213 0.980 1.00 97.56 86 GLU A CA 1
ATOM 703 C C . GLU A 1 86 ? 7.981 0.758 1.327 1.00 97.56 86 GLU A C 1
ATOM 705 O O . GLU A 1 86 ? 8.748 -0.151 1.006 1.00 97.56 86 GLU A O 1
ATOM 710 N N . MET A 1 87 ? 6.808 0.517 1.919 1.00 97.69 87 MET A N 1
ATOM 711 C CA . MET A 1 87 ? 6.337 -0.838 2.200 1.00 97.69 87 MET A CA 1
ATOM 712 C C . MET A 1 87 ? 6.094 -1.638 0.920 1.00 97.69 87 MET A C 1
ATOM 714 O O . MET A 1 87 ? 6.533 -2.780 0.841 1.00 97.69 87 MET A O 1
ATOM 718 N N . CYS A 1 88 ? 5.462 -1.058 -0.104 1.00 98.06 88 CYS A N 1
ATOM 719 C CA . CYS A 1 88 ? 5.285 -1.739 -1.391 1.00 98.06 88 CYS A CA 1
ATOM 720 C C . CYS A 1 88 ? 6.632 -2.113 -2.018 1.00 98.06 88 CYS A C 1
ATOM 722 O O . CYS A 1 88 ? 6.810 -3.248 -2.444 1.00 98.06 88 CYS A O 1
ATOM 724 N N . GLU A 1 89 ? 7.583 -1.178 -2.045 1.00 96.88 89 GLU A N 1
ATOM 725 C CA . GLU A 1 89 ? 8.923 -1.396 -2.600 1.00 96.88 89 GLU A CA 1
ATOM 726 C C . GLU A 1 89 ? 9.624 -2.566 -1.905 1.00 96.88 89 GLU A C 1
ATOM 728 O O . GLU A 1 89 ? 10.054 -3.514 -2.559 1.00 96.88 89 GLU A O 1
ATOM 733 N N . LYS A 1 90 ? 9.615 -2.559 -0.569 1.00 97.00 90 LYS A N 1
ATOM 734 C CA . LYS A 1 90 ? 10.183 -3.627 0.252 1.00 97.00 90 LYS A CA 1
ATOM 735 C C . LYS A 1 90 ? 9.523 -4.986 0.006 1.00 97.00 90 LYS A C 1
ATOM 737 O O . LYS A 1 90 ? 10.227 -5.985 -0.092 1.00 97.00 90 LYS A O 1
ATOM 742 N N . GLU A 1 91 ? 8.194 -5.057 -0.039 1.00 97.12 91 GLU A N 1
ATOM 743 C CA . GLU A 1 91 ? 7.499 -6.337 -0.223 1.00 97.12 91 GLU A CA 1
ATOM 744 C C . GLU A 1 91 ? 7.701 -6.902 -1.641 1.00 97.12 91 GLU A C 1
ATOM 746 O O . GLU A 1 91 ? 7.813 -8.116 -1.802 1.00 97.12 91 GLU A O 1
ATOM 751 N N . ILE A 1 92 ? 7.824 -6.043 -2.661 1.00 95.69 92 ILE A N 1
ATOM 752 C CA . ILE A 1 92 ? 8.162 -6.478 -4.024 1.00 95.69 92 ILE A CA 1
ATOM 753 C C . ILE A 1 92 ? 9.607 -6.981 -4.127 1.00 95.69 92 ILE A C 1
ATOM 755 O O . ILE A 1 92 ? 9.848 -7.962 -4.822 1.00 95.69 92 ILE A O 1
ATOM 759 N N . GLU A 1 93 ? 10.566 -6.379 -3.418 1.00 93.56 93 GLU A N 1
ATOM 760 C CA . GLU A 1 93 ? 11.952 -6.881 -3.367 1.00 93.56 93 GLU A CA 1
ATOM 761 C C . GLU A 1 93 ? 12.082 -8.283 -2.734 1.00 93.56 93 GLU A C 1
ATOM 763 O O . GLU A 1 93 ? 13.112 -8.941 -2.902 1.00 93.56 93 GLU A O 1
ATOM 768 N N . LEU A 1 94 ? 11.065 -8.736 -1.991 1.00 91.88 94 LEU A N 1
ATOM 769 C CA . LEU A 1 94 ? 11.036 -10.039 -1.318 1.00 91.88 94 LEU A CA 1
ATOM 770 C C . LEU A 1 94 ? 10.360 -11.158 -2.136 1.00 91.88 94 LEU A C 1
ATOM 772 O O . LEU A 1 94 ? 10.427 -12.314 -1.703 1.00 91.88 94 LEU A O 1
ATOM 776 N N . LEU A 1 95 ? 9.714 -10.834 -3.264 1.00 85.06 95 LEU A N 1
ATOM 777 C CA . LEU A 1 95 ? 9.073 -11.791 -4.185 1.00 85.06 95 LEU A CA 1
ATOM 778 C C . LEU A 1 95 ? 10.089 -12.489 -5.103 1.00 85.06 95 LEU A C 1
ATOM 780 O O . LEU A 1 95 ? 9.933 -13.720 -5.291 1.00 85.06 95 LEU A O 1
#

pLDDT: mean 93.38, std 4.1, range [80.56, 98.38]

Radius of gyration: 13.77 Å; chains: 1; bounding box: 33×25×42 Å

Secondary structure (DSSP, 8-state):
-EEEEEEEEEEP-TT--SSSEEEEEEEEEE--TTSTT--TT-EEEEEEEEEETTEEEEEEEEEEETTT-PBPS----HHHHHHHHHHHHHHHHT-

Sequence (95 aa):
MNLTLHSIEQLEDPFGILAGDRYEIFFHLEVDEEDELYHEGGLLLKVLYVVEENASRVAQYHIFEKDTNNFIEVGLDDDEEVLVKEMCEKEIELL

InterPro domains:
  IPR045424 Protein of unknown function DUF6509 [PF20119] (1-92)